Protein AF-A0A2E7AD64-F1 (afdb_monomer)

pLDDT: mean 88.39, std 12.46, range [44.22, 98.06]

Sequence (117 aa):
MSIEVSTALTIASGGMMLSSSFFAIHLAASLNPYHRPAAPMIGCLASFLVGLSIATAFFDGSTISAARGALSDAVVSVFSLLPLAFAFVTYQLARISLRKRPEDPLLALLGPLASDE

Secondary structure (DSSP, 8-state):
-PPPHHHHHHHHHHHHHHHHHHHHHHHHHT--TT--THHHHHHHHHHHHHHHHHHHHT-SS-HHHHHHHHHHHHHHHHHHTHHHHHHHHHHHHHHHHTSPPPP-HHHHTTGGGSS--

Solvent-accessible surface area (backbone atoms only — not comparable to full-atom values): 6547 Å² total; per-residue (Å²): 134,85,79,51,68,67,59,54,49,28,30,49,17,13,42,35,33,51,52,21,50,53,50,39,50,48,53,64,74,62,69,42,97,88,56,78,59,64,66,64,42,52,52,20,52,51,41,27,51,51,14,46,53,53,20,42,74,77,38,98,69,54,65,69,56,20,45,51,50,18,38,50,48,20,54,53,53,57,57,67,45,46,65,58,54,49,52,52,53,50,50,53,51,50,55,58,72,70,48,76,77,73,88,51,76,71,59,63,71,52,60,80,78,71,72,86,120

Nearest PDB structures (foldseek):
  2q13-assembly1_A-2  TM=2.821E-01  e=9.919E+00  Homo sapiens
  2z0o-assembly1_A-2  TM=2.316E-01  e=8.338E+00  Homo sapiens

Mean predicted aligned error: 8.86 Å

Radius of gyration: 25.48 Å; Cα contacts (8 Å, |Δi|>4): 82; chains: 1; bounding box: 53×48×71 Å

Structure (mmCIF, N/CA/C/O backbone):
data_AF-A0A2E7AD64-F1
#
_entry.id   AF-A0A2E7AD64-F1
#
loop_
_atom_site.group_PDB
_atom_site.id
_atom_site.type_symbol
_atom_site.label_atom_id
_atom_site.label_alt_id
_atom_site.label_comp_id
_atom_site.label_asym_id
_atom_site.label_entity_id
_atom_site.label_seq_id
_atom_site.pdbx_PDB_ins_code
_atom_site.Cartn_x
_atom_site.Cartn_y
_atom_site.Cartn_z
_atom_site.occupancy
_atom_site.B_iso_or_equiv
_atom_site.auth_seq_id
_atom_site.auth_comp_id
_atom_site.auth_asym_id
_atom_site.auth_atom_id
_atom_site.pdbx_PDB_model_num
ATOM 1 N N . MET A 1 1 ? 9.486 -21.094 4.297 1.00 44.22 1 MET A N 1
ATOM 2 C CA . MET A 1 1 ? 9.511 -20.387 3.000 1.00 44.22 1 MET A CA 1
ATOM 3 C C . MET A 1 1 ? 10.258 -19.088 3.216 1.00 44.22 1 MET A C 1
ATOM 5 O O . MET A 1 1 ? 9.808 -18.279 4.015 1.00 44.22 1 MET A O 1
ATOM 9 N N . SER A 1 2 ? 11.436 -18.935 2.618 1.00 57.69 2 SER A N 1
ATOM 10 C CA . SER A 1 2 ? 12.129 -17.648 2.583 1.00 57.69 2 SER A CA 1
ATOM 11 C C . SER A 1 2 ? 11.358 -16.721 1.651 1.00 57.69 2 SER A C 1
ATOM 13 O O . SER A 1 2 ? 11.050 -17.117 0.528 1.00 57.69 2 SER A O 1
ATOM 15 N N . ILE A 1 3 ? 11.022 -15.518 2.108 1.00 71.19 3 ILE A N 1
ATOM 16 C CA . ILE A 1 3 ? 10.514 -14.486 1.205 1.00 71.19 3 ILE A CA 1
ATOM 17 C C . ILE A 1 3 ? 11.694 -14.050 0.343 1.00 71.19 3 ILE A C 1
ATOM 19 O O . ILE A 1 3 ? 12.721 -13.620 0.871 1.00 71.19 3 ILE A O 1
ATOM 23 N N . GLU A 1 4 ? 11.562 -14.186 -0.973 1.00 89.62 4 GLU A N 1
ATOM 24 C CA . GLU A 1 4 ? 12.536 -13.597 -1.882 1.00 89.62 4 GLU A CA 1
ATOM 25 C C . GLU A 1 4 ? 12.495 -12.076 -1.744 1.00 89.62 4 GLU A C 1
ATOM 27 O O . GLU A 1 4 ? 11.425 -11.465 -1.685 1.00 89.62 4 GLU A O 1
ATOM 32 N N . VAL A 1 5 ? 13.674 -11.457 -1.695 1.00 88.19 5 VAL A N 1
ATOM 33 C CA . VAL A 1 5 ? 13.815 -10.004 -1.520 1.00 88.19 5 VAL A CA 1
ATOM 34 C C . VAL A 1 5 ? 13.042 -9.243 -2.603 1.00 88.19 5 VAL A C 1
ATOM 36 O O . VAL A 1 5 ? 12.388 -8.252 -2.298 1.00 88.19 5 VAL A O 1
ATOM 39 N N . SER A 1 6 ? 13.035 -9.754 -3.837 1.00 89.12 6 SER A N 1
ATOM 40 C CA . SER A 1 6 ? 12.229 -9.243 -4.955 1.00 89.12 6 SER A CA 1
ATOM 41 C C . SER A 1 6 ? 10.736 -9.193 -4.620 1.00 89.12 6 SER A C 1
ATOM 43 O O . SER A 1 6 ? 10.102 -8.156 -4.781 1.00 89.12 6 SER A O 1
ATOM 45 N N . THR A 1 7 ? 10.187 -10.280 -4.076 1.00 90.81 7 THR A N 1
ATOM 46 C CA . THR A 1 7 ? 8.772 -10.375 -3.693 1.00 90.81 7 THR A CA 1
ATOM 47 C C . THR A 1 7 ? 8.439 -9.388 -2.575 1.00 90.81 7 THR A C 1
ATOM 49 O O . THR A 1 7 ? 7.440 -8.674 -2.654 1.00 90.81 7 THR A O 1
ATOM 52 N N . ALA A 1 8 ? 9.299 -9.291 -1.554 1.00 92.62 8 ALA A N 1
ATOM 53 C CA . ALA A 1 8 ? 9.126 -8.316 -0.478 1.00 92.62 8 ALA A CA 1
ATOM 54 C C . ALA A 1 8 ? 9.126 -6.874 -1.006 1.00 92.62 8 ALA A C 1
ATOM 56 O O . ALA A 1 8 ? 8.281 -6.076 -0.602 1.00 92.62 8 ALA A O 1
ATOM 57 N N . LEU A 1 9 ? 10.046 -6.541 -1.918 1.00 94.00 9 LEU A N 1
ATOM 58 C CA . LEU A 1 9 ? 10.133 -5.208 -2.515 1.00 94.00 9 LEU A CA 1
ATOM 59 C C . LEU A 1 9 ? 8.928 -4.894 -3.403 1.00 94.00 9 LEU A C 1
ATOM 61 O O . LEU A 1 9 ? 8.418 -3.777 -3.335 1.00 94.00 9 LEU A O 1
ATOM 65 N N . THR A 1 10 ? 8.431 -5.858 -4.180 1.00 93.94 10 THR A N 1
ATOM 66 C CA . THR A 1 10 ? 7.218 -5.680 -4.988 1.00 93.94 10 THR A CA 1
ATOM 67 C C . THR A 1 10 ? 6.013 -5.386 -4.095 1.00 93.94 10 THR A C 1
ATOM 69 O O . THR A 1 10 ? 5.335 -4.379 -4.298 1.00 93.94 10 THR A O 1
ATOM 72 N N . ILE A 1 11 ? 5.798 -6.169 -3.034 1.00 95.31 11 ILE A N 1
ATOM 73 C CA . ILE A 1 11 ? 4.709 -5.922 -2.074 1.00 95.31 11 ILE A CA 1
ATOM 74 C C . ILE A 1 11 ? 4.879 -4.557 -1.390 1.00 95.31 11 ILE A C 1
ATOM 76 O O . ILE A 1 11 ? 3.925 -3.780 -1.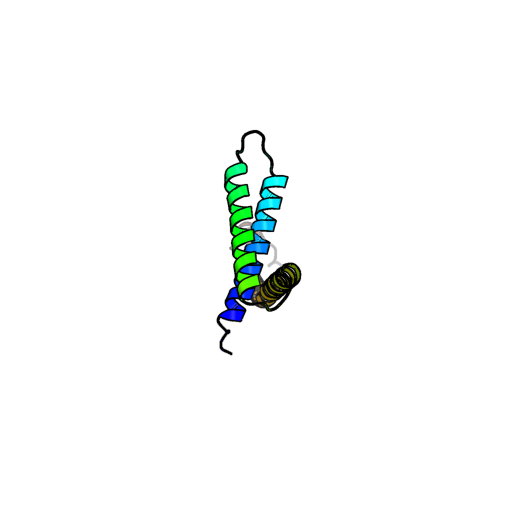308 1.00 95.31 11 ILE A O 1
ATOM 80 N N . ALA A 1 12 ? 6.092 -4.229 -0.932 1.00 95.75 12 ALA A N 1
ATOM 81 C CA . ALA A 1 12 ? 6.383 -2.949 -0.290 1.00 95.75 12 ALA A CA 1
ATOM 82 C C . ALA A 1 12 ? 6.117 -1.764 -1.232 1.00 95.75 12 ALA A C 1
ATOM 84 O O . ALA A 1 12 ? 5.491 -0.785 -0.827 1.00 95.75 12 ALA A O 1
ATOM 85 N N . SER A 1 13 ? 6.521 -1.870 -2.500 1.00 97.19 13 SER A N 1
ATOM 86 C CA . SER A 1 13 ? 6.284 -0.841 -3.514 1.00 97.19 13 SER A CA 1
ATOM 87 C C . SER A 1 13 ? 4.794 -0.614 -3.785 1.00 97.19 13 SER A C 1
ATOM 89 O O . SER A 1 13 ? 4.341 0.533 -3.811 1.00 97.19 13 SER A O 1
ATOM 91 N N . GLY A 1 14 ? 4.004 -1.689 -3.875 1.00 97.25 14 GLY A N 1
ATOM 92 C CA . GLY A 1 14 ? 2.552 -1.601 -3.998 1.00 97.25 14 GLY A CA 1
ATOM 93 C C . GLY A 1 14 ? 1.914 -0.967 -2.763 1.00 97.25 14 GLY A C 1
ATOM 94 O O . GLY A 1 14 ? 1.045 -0.105 -2.886 1.00 97.25 14 GLY A O 1
ATOM 95 N N . GLY A 1 15 ? 2.403 -1.309 -1.568 1.00 96.88 15 GLY A N 1
ATOM 96 C CA . GLY A 1 15 ? 1.988 -0.693 -0.308 1.00 96.88 15 GLY A CA 1
ATOM 97 C C . GLY A 1 15 ? 2.283 0.809 -0.248 1.00 96.88 15 GLY A C 1
ATOM 98 O O . GLY A 1 15 ? 1.429 1.584 0.193 1.00 96.88 15 GLY A O 1
ATOM 99 N N . MET A 1 16 ? 3.445 1.248 -0.746 1.00 97.50 16 MET A N 1
ATOM 100 C CA . MET A 1 16 ? 3.788 2.671 -0.875 1.00 97.50 16 MET A CA 1
ATOM 101 C C . MET A 1 16 ? 2.820 3.395 -1.814 1.00 97.50 16 MET A C 1
ATOM 103 O O . MET A 1 16 ? 2.327 4.473 -1.473 1.00 97.50 16 MET A O 1
ATOM 107 N N . MET A 1 17 ? 2.501 2.800 -2.967 1.00 98.06 17 MET A N 1
ATOM 108 C CA . MET A 1 17 ? 1.557 3.366 -3.937 1.00 98.06 17 MET A CA 1
ATOM 109 C C . MET A 1 17 ? 0.127 3.444 -3.379 1.00 98.06 17 MET A C 1
ATOM 111 O O . MET A 1 17 ? -0.532 4.473 -3.533 1.00 98.06 17 MET A O 1
ATOM 115 N N . LEU A 1 18 ? -0.348 2.405 -2.682 1.00 97.19 18 LEU A N 1
ATOM 116 C CA . LEU A 1 18 ? -1.667 2.400 -2.034 1.00 97.19 18 LEU A CA 1
ATOM 117 C C . LEU A 1 18 ? -1.762 3.463 -0.938 1.00 97.19 18 LEU A C 1
ATOM 119 O O . LEU A 1 18 ? -2.695 4.265 -0.931 1.00 97.19 18 LEU A O 1
ATOM 123 N N . SER A 1 19 ? -0.783 3.492 -0.033 1.00 96.94 19 SER A N 1
ATOM 124 C CA . SER A 1 19 ? -0.789 4.395 1.124 1.00 96.94 19 SER A CA 1
ATOM 125 C C . SER A 1 19 ? -0.698 5.858 0.696 1.00 96.94 19 SER A C 1
ATOM 127 O O . SER A 1 19 ? -1.442 6.698 1.198 1.00 96.94 19 SER A O 1
ATOM 129 N N . SER A 1 20 ? 0.172 6.163 -0.271 1.00 97.50 20 SER A N 1
ATOM 130 C CA . SER A 1 20 ? 0.298 7.514 -0.829 1.00 97.50 20 SER A CA 1
ATOM 131 C C . SER A 1 20 ? -0.962 7.957 -1.568 1.00 97.50 20 SER A C 1
ATOM 133 O O . SER A 1 20 ? -1.383 9.099 -1.400 1.00 97.50 20 SER A O 1
ATOM 135 N N . SER A 1 21 ? -1.611 7.062 -2.319 1.00 96.12 21 SER A N 1
ATOM 136 C CA . SER A 1 21 ? -2.885 7.358 -2.985 1.00 96.12 21 SER A CA 1
ATOM 137 C C . SER A 1 21 ? -3.994 7.630 -1.972 1.00 96.12 21 SER A C 1
ATOM 139 O O . SER A 1 21 ? -4.713 8.619 -2.093 1.00 96.12 21 SER A O 1
ATOM 141 N N . PHE A 1 22 ? -4.106 6.796 -0.934 1.00 95.88 22 PHE A N 1
ATOM 142 C CA . PHE A 1 22 ? -5.094 6.979 0.126 1.00 95.88 22 PHE A CA 1
ATOM 143 C C . PHE A 1 22 ? -4.888 8.304 0.868 1.00 95.88 22 PHE A C 1
ATOM 145 O O . PHE A 1 22 ? -5.841 9.056 1.069 1.00 95.88 22 PHE A O 1
ATOM 152 N N . PHE A 1 23 ? -3.643 8.629 1.226 1.00 95.06 23 PHE A N 1
ATOM 153 C CA . PHE A 1 23 ? -3.337 9.874 1.924 1.00 95.06 23 PHE A CA 1
ATOM 154 C C . PHE A 1 23 ? -3.526 11.106 1.027 1.00 95.06 23 PHE A C 1
ATOM 156 O O . PHE A 1 23 ? -4.056 12.114 1.489 1.00 95.06 23 PHE A O 1
ATOM 163 N N . ALA A 1 24 ? -3.203 11.017 -0.267 1.00 94.44 24 ALA A N 1
ATOM 164 C CA . ALA A 1 24 ? -3.490 12.079 -1.230 1.00 94.44 24 ALA A CA 1
ATOM 165 C C . ALA A 1 24 ? -4.999 12.343 -1.361 1.00 94.44 24 ALA A C 1
ATOM 167 O O . ALA A 1 24 ? -5.428 13.495 -1.320 1.00 94.44 24 ALA A O 1
ATOM 168 N N . ILE A 1 25 ? -5.812 11.284 -1.465 1.00 94.19 25 ILE A N 1
ATOM 169 C CA . ILE A 1 25 ? -7.278 11.397 -1.496 1.00 94.19 25 ILE A CA 1
ATOM 170 C C . ILE A 1 25 ?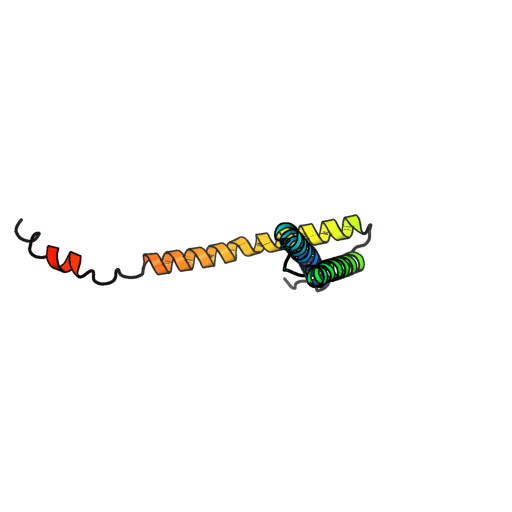 -7.790 12.008 -0.191 1.00 94.19 25 ILE A C 1
ATOM 172 O O . ILE A 1 25 ? -8.633 12.899 -0.230 1.00 94.19 25 ILE A O 1
ATOM 176 N N . HIS A 1 26 ? -7.262 11.578 0.957 1.00 92.44 26 HIS A N 1
ATOM 177 C CA . HIS A 1 26 ? -7.632 12.136 2.255 1.00 92.44 26 HIS A CA 1
ATOM 178 C C . HIS A 1 26 ? -7.343 13.640 2.332 1.00 92.44 26 HIS A C 1
ATOM 180 O O . HIS A 1 26 ? -8.245 14.407 2.653 1.00 92.44 26 HIS A O 1
ATOM 186 N N . LEU A 1 27 ? -6.131 14.072 1.967 1.00 90.62 27 LEU A N 1
ATOM 187 C CA . LEU A 1 27 ? -5.740 15.486 1.945 1.00 90.62 27 LEU A CA 1
ATOM 188 C C . LEU A 1 27 ? -6.603 16.321 0.991 1.00 90.62 27 LEU A C 1
ATOM 190 O O . LEU A 1 27 ? -6.923 17.468 1.303 1.00 90.62 27 LEU A O 1
ATOM 194 N N . ALA A 1 28 ? -6.975 15.751 -0.159 1.00 89.00 28 ALA A N 1
ATOM 195 C CA . ALA A 1 28 ? -7.861 16.389 -1.128 1.00 89.00 28 ALA A CA 1
ATOM 196 C C . ALA A 1 28 ? -9.315 16.474 -0.627 1.00 89.00 28 ALA A C 1
ATOM 198 O O . ALA A 1 28 ? -9.999 17.464 -0.871 1.00 89.00 28 ALA A O 1
ATOM 199 N N . ALA A 1 29 ? -9.797 15.464 0.099 1.00 88.56 29 ALA A N 1
ATOM 200 C CA . ALA A 1 29 ? -11.139 15.460 0.678 1.00 88.56 29 ALA A CA 1
ATOM 201 C C . ALA A 1 29 ? -11.245 16.372 1.912 1.00 88.56 29 ALA A C 1
ATOM 203 O O . ALA A 1 29 ? -12.294 16.957 2.164 1.00 88.56 29 ALA A O 1
ATOM 204 N N . SER A 1 30 ? -10.156 16.528 2.668 1.00 86.69 30 SER A N 1
ATOM 205 C CA . SER A 1 30 ? -10.081 17.368 3.864 1.00 86.69 30 SER A CA 1
ATOM 206 C C . SER A 1 30 ? -9.555 18.780 3.572 1.00 86.69 30 SER A C 1
ATOM 208 O O . SER A 1 30 ? -8.920 19.384 4.442 1.00 86.69 30 SER A O 1
ATOM 210 N N . LEU A 1 31 ? -9.743 19.294 2.348 1.00 76.31 31 LEU A N 1
ATOM 211 C CA . LEU A 1 31 ? -9.263 20.620 1.949 1.00 76.31 31 LEU A CA 1
ATOM 212 C C . LEU A 1 31 ? -9.855 21.702 2.861 1.00 76.31 31 LEU A C 1
ATOM 214 O O . LEU A 1 31 ? -11.010 22.099 2.738 1.00 76.31 31 LEU A O 1
ATOM 218 N N . ASN A 1 32 ? -9.028 22.183 3.785 1.00 76.94 32 ASN A N 1
ATOM 219 C CA . ASN A 1 32 ? -9.351 23.256 4.713 1.00 76.94 32 ASN A CA 1
ATOM 220 C C . ASN A 1 32 ? -8.666 24.549 4.231 1.00 76.94 32 ASN A C 1
ATOM 222 O O . ASN A 1 32 ? -7.450 24.517 4.026 1.00 76.94 32 ASN A O 1
ATOM 226 N N . PRO A 1 33 ? -9.387 25.684 4.109 1.00 75.38 33 PRO A N 1
ATOM 227 C CA . PRO A 1 33 ? -8.820 26.980 3.718 1.00 75.38 33 PRO A CA 1
ATOM 228 C C . PRO A 1 33 ? -7.596 27.428 4.531 1.00 75.38 33 PRO A C 1
ATOM 230 O 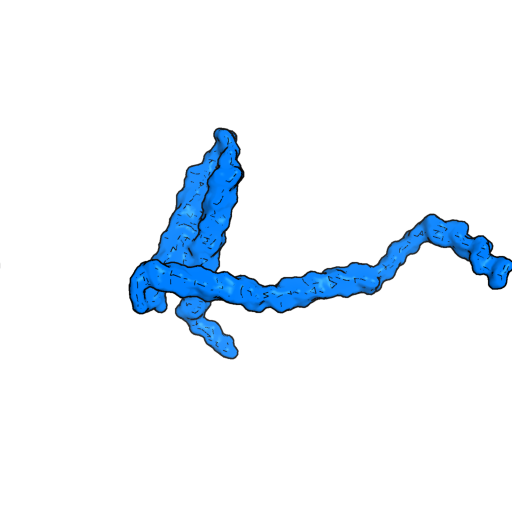O . PRO A 1 33 ? -6.757 28.169 4.026 1.00 75.38 33 PRO A O 1
ATOM 233 N N . TYR A 1 34 ? -7.482 26.979 5.785 1.00 77.69 34 TYR A N 1
ATOM 234 C CA . TYR A 1 34 ? -6.374 27.331 6.680 1.00 77.69 34 TYR A CA 1
ATOM 235 C C . TYR A 1 34 ? -5.237 26.303 6.701 1.00 77.69 34 TYR A C 1
ATOM 237 O O . TYR A 1 34 ? -4.176 26.564 7.268 1.00 77.69 34 TYR A O 1
ATOM 245 N N . HIS A 1 35 ? -5.431 25.135 6.090 1.00 78.88 35 HIS A N 1
ATOM 246 C CA 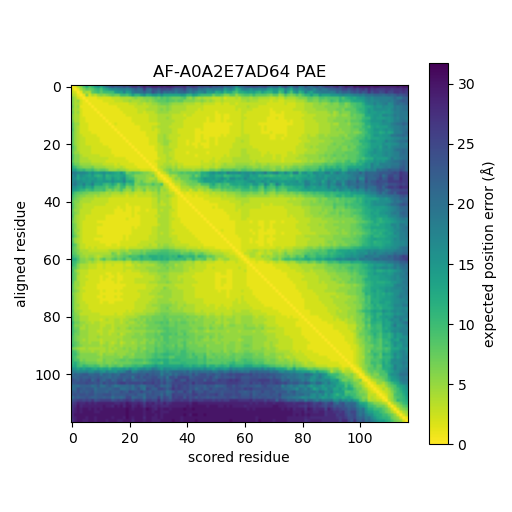. HIS A 1 35 ? -4.403 24.110 5.997 1.00 78.88 35 HIS A CA 1
ATOM 247 C C . HIS A 1 35 ? -3.620 24.297 4.693 1.00 78.88 35 HIS A C 1
ATOM 249 O O . HIS A 1 35 ? -4.195 24.618 3.657 1.00 78.88 35 HIS A O 1
ATOM 255 N N . ARG A 1 36 ? -2.297 24.101 4.718 1.00 82.06 36 ARG A N 1
ATOM 256 C CA . ARG A 1 36 ? -1.444 24.145 3.517 1.00 82.06 36 ARG A CA 1
ATOM 257 C C . ARG A 1 36 ? -1.135 22.713 3.058 1.00 82.06 36 ARG A C 1
ATOM 259 O O . ARG A 1 36 ? -0.047 22.215 3.346 1.00 82.06 36 ARG A O 1
ATOM 266 N N . PRO A 1 37 ? -2.048 22.031 2.338 1.00 85.88 37 PRO A N 1
ATOM 267 C CA . PRO A 1 37 ? -1.879 20.628 1.957 1.00 85.88 37 PRO A CA 1
ATOM 268 C C . PRO A 1 37 ? -0.809 20.422 0.876 1.00 85.88 37 PRO A C 1
ATOM 270 O O . PRO A 1 37 ? -0.471 19.285 0.575 1.00 85.88 37 PRO A O 1
ATOM 273 N N . ALA A 1 38 ? -0.259 21.489 0.285 1.00 87.25 38 ALA A N 1
ATOM 274 C CA . ALA A 1 38 ? 0.693 21.385 -0.819 1.00 87.25 38 ALA A CA 1
ATOM 275 C C . ALA A 1 38 ? 1.936 20.551 -0.460 1.00 87.25 38 ALA A C 1
ATOM 277 O O . ALA A 1 38 ? 2.300 19.645 -1.202 1.00 87.25 38 ALA A O 1
ATOM 278 N N . ALA A 1 39 ? 2.554 20.806 0.699 1.00 89.31 39 ALA A N 1
ATOM 279 C CA . ALA A 1 39 ? 3.732 20.058 1.141 1.00 89.31 39 ALA A CA 1
ATOM 280 C C . ALA A 1 39 ? 3.451 18.550 1.333 1.00 89.31 39 ALA A C 1
ATOM 282 O O . ALA A 1 39 ? 4.161 17.741 0.730 1.00 89.31 39 ALA A O 1
ATOM 283 N N . PRO A 1 40 ? 2.415 18.127 2.088 1.00 91.50 40 PRO A N 1
ATOM 284 C CA . PRO A 1 40 ? 2.116 16.702 2.221 1.00 91.50 40 PRO A CA 1
ATOM 285 C C . PRO A 1 40 ? 1.619 16.062 0.912 1.00 91.50 40 PRO A C 1
ATOM 287 O O . PRO A 1 40 ? 1.913 14.892 0.673 1.00 91.50 40 PRO A O 1
ATOM 290 N N . MET A 1 41 ? 0.965 16.810 0.015 1.00 93.44 41 MET A N 1
ATOM 291 C CA . MET A 1 41 ? 0.596 16.315 -1.320 1.00 93.44 41 MET A CA 1
ATOM 292 C C . MET A 1 41 ? 1.820 15.989 -2.185 1.00 93.44 41 MET A C 1
ATOM 294 O O . MET A 1 41 ? 1.847 14.944 -2.834 1.00 93.44 41 MET A O 1
ATOM 298 N N . ILE A 1 42 ? 2.857 16.834 -2.159 1.00 94.81 42 ILE A N 1
ATOM 299 C CA . ILE A 1 42 ? 4.130 16.552 -2.845 1.00 94.81 42 ILE A CA 1
ATOM 300 C C . ILE A 1 42 ? 4.770 15.284 -2.270 1.00 94.81 42 ILE A C 1
ATOM 302 O O . ILE A 1 42 ? 5.249 14.445 -3.029 1.00 94.81 42 ILE A O 1
ATOM 306 N N . GLY A 1 43 ? 4.722 15.102 -0.946 1.00 95.50 43 GLY A N 1
ATOM 307 C CA . GLY A 1 43 ? 5.196 13.881 -0.290 1.00 95.50 43 GLY A CA 1
ATOM 308 C C . GLY A 1 43 ? 4.455 12.622 -0.755 1.00 95.50 43 GLY A C 1
ATOM 309 O O . GLY A 1 43 ? 5.09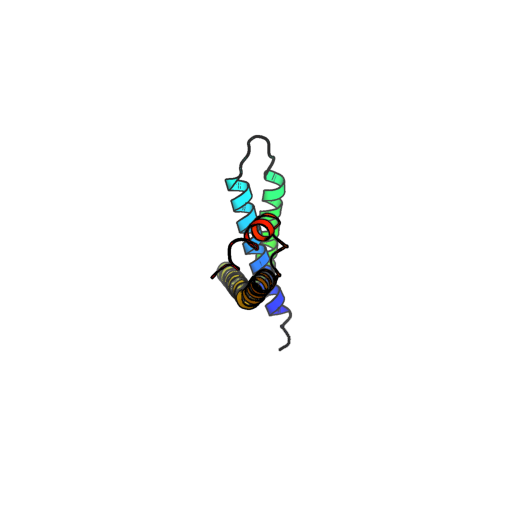2 11.600 -1.017 1.00 95.50 43 GLY A O 1
ATOM 310 N N . CYS A 1 44 ? 3.131 12.701 -0.927 1.00 96.75 44 CYS A N 1
ATOM 311 C CA . CYS A 1 44 ? 2.338 11.604 -1.487 1.00 96.75 44 CYS A CA 1
ATOM 312 C C . CYS A 1 44 ? 2.777 11.279 -2.914 1.00 96.75 44 CYS A C 1
ATOM 314 O O . CYS A 1 44 ? 3.054 10.123 -3.221 1.00 96.75 44 CYS A O 1
ATOM 316 N N . LEU A 1 45 ? 2.890 12.298 -3.771 1.00 97.06 45 LEU A N 1
ATOM 317 C CA . LEU A 1 45 ? 3.285 12.113 -5.165 1.00 97.06 45 LEU A CA 1
ATOM 318 C C . LEU A 1 45 ? 4.693 11.514 -5.279 1.00 97.06 45 LEU A C 1
ATOM 320 O O . LEU A 1 45 ? 4.893 10.554 -6.016 1.00 97.06 45 LEU A O 1
ATOM 324 N N . ALA A 1 46 ? 5.654 12.031 -4.512 1.00 97.81 46 ALA A N 1
ATOM 325 C CA . ALA A 1 46 ? 7.012 11.500 -4.477 1.00 97.81 46 ALA A CA 1
ATOM 326 C C . ALA A 1 46 ? 7.029 10.034 -4.018 1.00 97.81 46 ALA A C 1
ATOM 328 O O . ALA A 1 46 ? 7.647 9.193 -4.665 1.00 97.81 46 ALA A O 1
ATOM 329 N N . SER A 1 47 ? 6.295 9.706 -2.951 1.00 97.56 47 SER A N 1
ATOM 330 C CA . SER A 1 47 ? 6.204 8.333 -2.436 1.00 97.56 47 SER A CA 1
ATOM 331 C C . SER A 1 47 ? 5.569 7.377 -3.448 1.00 97.56 47 SER A C 1
ATOM 333 O O . SER A 1 47 ? 6.039 6.250 -3.605 1.00 97.56 47 SER A O 1
ATOM 335 N N . PHE A 1 48 ? 4.542 7.832 -4.172 1.00 98.00 48 PHE A N 1
ATOM 336 C CA . PHE A 1 48 ? 3.916 7.062 -5.244 1.00 98.00 48 PHE A CA 1
ATOM 337 C C . PHE A 1 48 ? 4.908 6.773 -6.374 1.00 98.00 48 PHE A C 1
ATOM 339 O O . PHE A 1 48 ? 5.019 5.633 -6.818 1.00 98.00 48 PHE A O 1
ATOM 346 N N . LEU A 1 49 ? 5.662 7.785 -6.814 1.00 97.88 49 LEU A N 1
ATOM 347 C CA . LEU A 1 49 ? 6.654 7.640 -7.881 1.00 97.88 49 LEU A CA 1
ATOM 348 C C . LEU A 1 49 ? 7.822 6.738 -7.474 1.00 97.88 49 LEU A C 1
ATOM 350 O O . LEU A 1 49 ? 8.287 5.949 -8.295 1.00 97.88 49 LEU A O 1
ATOM 354 N N . VAL A 1 50 ? 8.274 6.804 -6.218 1.00 98.00 50 VAL A N 1
ATOM 355 C CA . VAL A 1 50 ? 9.292 5.882 -5.692 1.00 98.00 50 VAL A CA 1
ATOM 356 C C . VAL A 1 50 ? 8.768 4.447 -5.708 1.00 98.00 50 VAL A C 1
ATOM 358 O O . VAL A 1 50 ? 9.450 3.566 -6.225 1.00 98.00 50 VAL A O 1
ATOM 361 N N . GLY A 1 51 ? 7.543 4.216 -5.222 1.00 97.25 51 GLY A N 1
ATOM 362 C CA . GLY A 1 51 ? 6.902 2.902 -5.299 1.00 97.25 51 GLY A CA 1
ATOM 363 C C . GLY A 1 51 ? 6.803 2.399 -6.742 1.00 97.25 51 GLY A C 1
ATOM 364 O O . GLY A 1 51 ? 7.243 1.295 -7.043 1.00 97.25 51 GLY A O 1
ATOM 365 N N . LEU A 1 52 ? 6.339 3.243 -7.665 1.00 97.31 52 LEU A N 1
ATOM 366 C CA . LEU A 1 52 ? 6.247 2.889 -9.081 1.00 97.31 52 LEU A CA 1
ATOM 367 C C . LEU A 1 52 ? 7.615 2.537 -9.683 1.00 97.31 52 LEU A C 1
ATOM 369 O O . LEU A 1 52 ? 7.723 1.554 -10.410 1.00 97.31 52 LEU A O 1
ATOM 373 N N . SER A 1 53 ? 8.654 3.305 -9.349 1.00 96.38 53 SER A N 1
ATOM 374 C CA . SER A 1 53 ? 10.019 3.083 -9.840 1.00 96.38 53 SER A CA 1
ATOM 375 C C . SER A 1 53 ? 10.573 1.739 -9.367 1.00 96.38 53 SER A C 1
ATOM 377 O O . SER A 1 53 ? 11.143 0.994 -10.164 1.00 96.38 53 SER A O 1
ATOM 379 N N . ILE A 1 54 ? 10.356 1.399 -8.090 1.00 96.25 54 ILE A 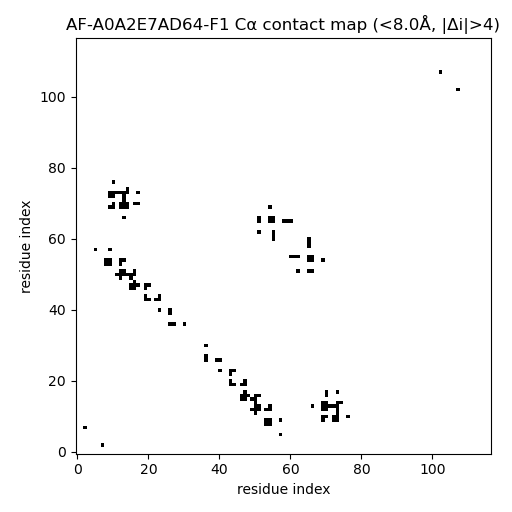N 1
ATOM 380 C CA . ILE A 1 54 ? 10.729 0.095 -7.530 1.00 96.25 54 ILE A CA 1
ATOM 381 C C . ILE A 1 54 ? 9.958 -1.017 -8.248 1.00 96.25 54 ILE A C 1
ATOM 383 O O . ILE A 1 54 ? 10.579 -1.959 -8.726 1.00 96.25 54 ILE A O 1
ATOM 387 N N . ALA A 1 55 ? 8.636 -0.891 -8.402 1.00 95.56 55 ALA A N 1
ATOM 388 C CA . ALA A 1 55 ? 7.819 -1.898 -9.081 1.00 95.56 55 ALA A CA 1
ATOM 389 C C . ALA A 1 55 ? 8.292 -2.157 -10.522 1.00 95.56 55 ALA A C 1
ATOM 391 O O . ALA A 1 55 ? 8.382 -3.305 -10.951 1.00 95.56 55 ALA A O 1
ATOM 392 N N . THR A 1 56 ? 8.649 -1.105 -11.263 1.00 95.94 56 THR A N 1
ATOM 393 C CA . THR A 1 56 ? 9.182 -1.243 -12.627 1.00 95.94 56 THR A CA 1
ATOM 394 C C . THR A 1 56 ? 10.590 -1.820 -12.689 1.00 95.94 56 THR A C 1
ATOM 396 O O . THR A 1 56 ? 10.945 -2.405 -13.703 1.00 95.94 56 THR A O 1
ATOM 399 N N . ALA A 1 57 ? 11.395 -1.681 -11.633 1.00 93.81 57 ALA A N 1
ATOM 400 C CA . ALA A 1 57 ? 12.761 -2.202 -11.614 1.00 93.81 57 ALA A CA 1
ATOM 401 C C . ALA A 1 57 ? 12.819 -3.739 -11.534 1.00 93.81 57 ALA A C 1
ATOM 403 O O . ALA A 1 57 ? 13.834 -4.326 -11.897 1.00 93.81 57 ALA A O 1
ATOM 404 N N . PHE A 1 58 ? 11.743 -4.381 -11.066 1.00 86.94 58 PHE A N 1
ATOM 405 C CA . PHE A 1 58 ? 11.657 -5.834 -10.873 1.00 86.94 58 PHE A CA 1
ATOM 406 C C . PHE A 1 58 ? 10.622 -6.515 -11.779 1.00 86.94 58 PHE A C 1
ATOM 408 O O . PHE A 1 58 ? 10.343 -7.699 -11.595 1.00 86.94 58 PHE A O 1
ATOM 415 N N . PHE A 1 59 ? 10.028 -5.790 -12.731 1.00 89.75 59 PHE A N 1
ATOM 416 C CA . PHE A 1 59 ? 8.975 -6.314 -13.597 1.00 89.75 59 PHE A CA 1
ATOM 417 C C . PHE A 1 59 ? 9.314 -6.113 -15.074 1.00 89.75 59 PHE A C 1
ATOM 419 O O . PHE A 1 59 ? 9.384 -4.984 -15.559 1.00 89.75 59 PHE A O 1
ATOM 426 N N . ASP A 1 60 ? 9.432 -7.219 -15.806 1.00 84.31 60 ASP A N 1
ATOM 427 C CA . ASP A 1 60 ? 9.642 -7.200 -17.251 1.00 84.31 60 ASP A CA 1
ATOM 428 C C . ASP A 1 60 ? 8.312 -6.942 -17.973 1.00 84.31 60 ASP A C 1
ATOM 430 O O . ASP A 1 60 ? 7.519 -7.846 -18.245 1.00 84.31 60 ASP A O 1
ATOM 434 N N . GLY A 1 61 ? 8.027 -5.673 -18.269 1.00 87.94 61 GLY A N 1
ATOM 435 C CA . GLY A 1 61 ? 6.844 -5.292 -19.033 1.00 87.94 61 GLY A CA 1
ATOM 436 C C . GLY A 1 61 ? 6.526 -3.803 -18.979 1.00 87.94 61 GLY A C 1
ATOM 437 O O . GLY A 1 61 ? 7.368 -2.965 -18.672 1.00 87.94 61 GLY A O 1
ATOM 438 N N . SER A 1 62 ? 5.279 -3.458 -19.306 1.00 95.69 62 SER A N 1
ATOM 439 C CA . SER A 1 62 ? 4.842 -2.060 -19.264 1.00 95.69 62 SER A CA 1
ATOM 440 C C . SER A 1 62 ? 4.767 -1.536 -17.826 1.00 95.69 62 SER A C 1
ATOM 442 O O . SER A 1 62 ? 4.381 -2.265 -16.910 1.00 95.69 62 SER A O 1
ATOM 444 N N . THR A 1 63 ? 5.026 -0.240 -17.640 1.00 95.19 63 THR A N 1
ATOM 445 C CA . THR A 1 63 ? 4.876 0.452 -16.347 1.00 95.19 63 THR A CA 1
ATOM 446 C C . THR A 1 63 ? 3.491 0.251 -15.730 1.00 95.19 63 THR A C 1
ATOM 448 O O . THR A 1 63 ? 3.363 0.080 -14.521 1.00 95.19 63 THR A O 1
ATOM 451 N N . ILE A 1 64 ? 2.445 0.219 -16.560 1.00 96.06 64 ILE A N 1
ATOM 452 C CA . ILE A 1 64 ? 1.063 -0.005 -16.116 1.00 96.06 64 ILE A CA 1
ATOM 453 C C . ILE A 1 64 ? 0.887 -1.433 -15.584 1.00 96.06 64 ILE A C 1
ATOM 455 O O . ILE A 1 64 ? 0.215 -1.635 -14.574 1.00 96.06 64 ILE A O 1
ATOM 459 N N . SER A 1 65 ? 1.488 -2.422 -16.247 1.00 96.31 65 SER A N 1
ATOM 460 C CA . SER A 1 65 ? 1.457 -3.817 -15.799 1.00 96.31 65 SER A CA 1
ATOM 461 C C . SER A 1 65 ? 2.203 -3.994 -14.476 1.00 96.31 65 SER A C 1
ATOM 463 O O . SER A 1 65 ? 1.664 -4.625 -13.571 1.00 96.31 65 SER A O 1
ATOM 465 N N . ALA A 1 66 ? 3.381 -3.375 -14.340 1.00 95.56 66 ALA A N 1
ATOM 466 C CA . ALA A 1 66 ? 4.170 -3.392 -13.109 1.00 95.56 66 ALA A CA 1
ATOM 467 C C . ALA A 1 66 ? 3.396 -2.774 -11.933 1.00 95.56 66 ALA A C 1
ATOM 469 O O . ALA A 1 66 ? 3.254 -3.393 -10.879 1.00 95.56 66 ALA A O 1
ATOM 470 N N . ALA A 1 67 ? 2.811 -1.590 -12.149 1.00 96.62 67 ALA A N 1
ATOM 471 C CA . ALA A 1 67 ? 1.956 -0.918 -11.176 1.00 96.62 67 ALA A CA 1
ATOM 472 C C . ALA A 1 67 ? 0.783 -1.803 -10.739 1.00 96.62 67 ALA A C 1
ATOM 474 O O . ALA A 1 67 ? 0.521 -1.952 -9.548 1.00 96.62 67 ALA A O 1
ATOM 475 N N . ARG A 1 68 ? 0.079 -2.406 -11.704 1.00 96.06 68 ARG A N 1
ATOM 476 C CA . ARG A 1 68 ? -1.068 -3.280 -11.437 1.00 96.06 68 ARG A CA 1
ATOM 477 C C . ARG A 1 68 ? -0.667 -4.503 -10.616 1.00 96.06 68 ARG A C 1
ATOM 479 O O . ARG A 1 68 ? -1.375 -4.824 -9.667 1.00 96.06 68 ARG A O 1
ATOM 486 N N . GLY A 1 69 ? 0.434 -5.161 -10.980 1.00 95.44 69 GLY A N 1
ATOM 487 C CA . GLY A 1 69 ? 0.955 -6.325 -10.263 1.00 95.44 69 GLY A CA 1
ATOM 488 C C . GLY A 1 69 ? 1.295 -5.980 -8.817 1.00 95.44 69 GLY A C 1
ATOM 489 O O . GLY A 1 69 ? 0.703 -6.541 -7.902 1.00 95.44 69 GLY A O 1
ATOM 490 N N . ALA A 1 70 ? 2.136 -4.963 -8.611 1.00 96.31 70 ALA A N 1
ATOM 491 C CA . ALA A 1 70 ? 2.539 -4.527 -7.276 1.00 96.31 70 ALA A CA 1
ATOM 492 C C . ALA A 1 70 ? 1.343 -4.107 -6.401 1.00 96.31 70 ALA A C 1
ATOM 494 O O . ALA A 1 70 ? 1.251 -4.505 -5.241 1.00 96.31 70 ALA A O 1
ATOM 495 N N . LEU A 1 71 ? 0.394 -3.339 -6.951 1.00 97.00 71 LEU A N 1
ATOM 496 C CA . LEU A 1 71 ? -0.829 -2.946 -6.241 1.00 97.00 71 LEU A CA 1
ATOM 497 C C . LEU A 1 71 ? -1.690 -4.161 -5.868 1.00 97.00 71 LEU A C 1
ATOM 499 O O . LEU A 1 71 ? -2.173 -4.236 -4.740 1.00 97.00 71 LEU A O 1
ATOM 503 N N . SER A 1 72 ? -1.875 -5.106 -6.794 1.00 96.69 72 SER A N 1
ATOM 504 C CA . SER A 1 72 ? -2.628 -6.340 -6.549 1.00 96.69 72 SER A CA 1
ATOM 505 C C . SER A 1 72 ? -1.988 -7.159 -5.430 1.00 96.69 72 SER A C 1
ATOM 507 O O . SER A 1 72 ? -2.666 -7.525 -4.470 1.00 96.69 72 SER A O 1
ATOM 509 N N . ASP A 1 73 ? -0.677 -7.382 -5.509 1.00 95.19 73 ASP A N 1
ATOM 510 C CA . ASP A 1 73 ? 0.070 -8.155 -4.517 1.00 95.19 73 ASP A CA 1
ATOM 511 C C . ASP A 1 73 ? 0.027 -7.491 -3.141 1.00 95.19 73 ASP A C 1
ATOM 513 O O . ASP A 1 73 ? -0.142 -8.171 -2.128 1.00 95.19 73 ASP A O 1
ATOM 517 N N . ALA A 1 74 ? 0.103 -6.160 -3.085 1.00 96.19 74 ALA A N 1
ATOM 518 C CA . ALA A 1 74 ? -0.043 -5.417 -1.842 1.00 96.19 74 ALA A CA 1
ATOM 519 C C . ALA A 1 74 ? -1.447 -5.568 -1.234 1.00 96.19 74 ALA A C 1
ATOM 521 O O . ALA A 1 74 ? -1.560 -5.842 -0.040 1.00 96.19 74 ALA A O 1
ATOM 522 N N . VAL A 1 75 ? -2.518 -5.454 -2.031 1.00 96.31 75 VAL A N 1
ATOM 523 C CA . VAL A 1 75 ? -3.898 -5.654 -1.549 1.00 96.31 75 VAL A CA 1
ATOM 524 C C . VAL A 1 75 ? -4.099 -7.078 -1.029 1.00 96.31 75 VAL A C 1
ATOM 526 O O . VAL A 1 75 ? -4.613 -7.266 0.075 1.00 96.31 75 VAL A O 1
ATOM 529 N N . VAL A 1 76 ? -3.660 -8.086 -1.787 1.00 96.25 76 VAL A N 1
ATOM 530 C CA . VAL A 1 76 ? -3.734 -9.494 -1.366 1.00 96.25 76 VAL A CA 1
ATOM 531 C C . VAL A 1 76 ? -2.937 -9.713 -0.078 1.00 96.25 76 VAL A C 1
ATOM 533 O O . VAL A 1 76 ? -3.425 -10.363 0.847 1.00 96.25 76 VAL A O 1
ATOM 536 N N . SER A 1 77 ? -1.751 -9.111 0.033 1.00 94.00 77 SER A N 1
ATOM 537 C CA . SER A 1 77 ? -0.915 -9.195 1.235 1.00 94.00 77 SER A CA 1
ATOM 538 C C . SER A 1 77 ? -1.594 -8.569 2.454 1.00 94.00 77 SER A C 1
ATOM 540 O O . SER A 1 77 ? -1.548 -9.150 3.536 1.00 94.00 77 SER A O 1
ATOM 542 N N . VAL A 1 78 ? -2.297 -7.443 2.302 1.00 94.00 78 VAL A N 1
ATOM 543 C CA . VAL A 1 78 ? -3.106 -6.859 3.387 1.00 94.00 78 VAL A CA 1
ATOM 544 C C . VAL A 1 78 ? -4.199 -7.830 3.836 1.00 94.00 78 VAL A C 1
ATOM 546 O O . VAL A 1 78 ? -4.362 -8.053 5.035 1.00 94.00 78 VAL A O 1
ATOM 549 N N . PHE A 1 79 ? -4.908 -8.473 2.904 1.00 95.06 79 PHE A N 1
ATOM 550 C CA . PHE A 1 79 ? -5.917 -9.477 3.258 1.00 95.06 79 PHE A CA 1
ATOM 551 C C . PHE A 1 79 ? -5.321 -10.727 3.909 1.00 95.06 79 PHE A C 1
ATOM 553 O O . PHE A 1 79 ? -5.972 -11.347 4.747 1.00 95.06 79 PHE A O 1
ATOM 560 N N . SER A 1 80 ? -4.069 -11.071 3.610 1.00 93.62 80 SER A N 1
ATOM 561 C CA . SER A 1 80 ? -3.391 -12.180 4.287 1.00 93.62 80 SER A CA 1
ATOM 562 C C . SER A 1 80 ? -3.163 -11.927 5.788 1.00 93.62 80 SER A C 1
ATOM 564 O O . SER A 1 80 ? -3.004 -12.879 6.548 1.00 93.62 80 SER A O 1
ATOM 566 N N . LEU A 1 81 ? -3.225 -10.665 6.242 1.00 92.56 81 LEU A N 1
ATOM 567 C CA . LEU A 1 81 ? -3.168 -10.289 7.662 1.00 92.56 81 LEU A CA 1
ATOM 568 C C . LEU A 1 81 ? -4.526 -10.397 8.375 1.00 92.56 81 LEU A C 1
ATOM 570 O O . LEU A 1 81 ? -4.589 -10.288 9.601 1.00 92.56 81 LEU A O 1
ATOM 574 N N . LEU A 1 82 ? -5.619 -10.631 7.645 1.00 94.44 82 LEU A N 1
ATOM 575 C CA . LEU A 1 82 ? -6.969 -10.700 8.208 1.00 94.44 82 LEU A CA 1
ATOM 576 C C . LEU A 1 82 ? -7.134 -11.789 9.288 1.00 94.44 82 LEU A C 1
ATOM 578 O O . LEU A 1 82 ? -7.742 -11.491 10.316 1.00 94.44 82 LEU A O 1
ATOM 582 N N . PRO A 1 83 ? -6.561 -13.006 9.152 1.00 95.69 83 PRO A N 1
ATOM 583 C CA . PRO A 1 83 ? -6.592 -14.007 10.220 1.00 95.69 83 PRO A CA 1
ATOM 584 C C . PRO A 1 83 ? -5.930 -13.521 11.515 1.00 95.69 83 PRO A C 1
ATOM 586 O O . PRO A 1 83 ? -6.431 -13.798 12.604 1.00 95.69 83 PRO A O 1
ATOM 589 N N . LEU A 1 84 ? -4.839 -12.752 11.416 1.00 95.56 84 LEU A N 1
ATOM 590 C CA . LEU A 1 84 ? -4.165 -12.172 12.579 1.00 95.56 84 LEU A CA 1
ATOM 591 C C . LEU A 1 84 ? -5.037 -11.100 13.245 1.00 95.56 84 LEU A C 1
ATOM 593 O O . LEU A 1 84 ? -5.185 -11.097 14.467 1.00 95.56 84 LEU A O 1
ATOM 597 N N . ALA A 1 85 ? -5.657 -10.227 12.447 1.00 94.69 85 ALA A N 1
ATOM 598 C CA . ALA A 1 85 ? -6.615 -9.247 12.950 1.00 94.69 85 ALA A CA 1
ATOM 599 C C . ALA A 1 85 ? -7.800 -9.935 13.652 1.00 94.69 85 ALA A C 1
ATOM 601 O O . ALA A 1 85 ? -8.200 -9.526 14.742 1.00 94.69 85 ALA A O 1
ATOM 602 N N . PHE A 1 86 ? -8.313 -11.026 13.077 1.00 96.38 86 PHE A N 1
ATOM 603 C CA . PHE A 1 86 ? -9.387 -11.816 13.670 1.00 96.38 86 PHE A CA 1
ATOM 604 C C . PHE A 1 86 ? -8.970 -12.462 14.996 1.00 96.38 86 PHE A C 1
ATOM 606 O O . PHE A 1 86 ? -9.723 -12.403 15.969 1.00 96.38 86 PHE A O 1
ATOM 613 N N . ALA A 1 87 ? -7.760 -13.022 15.073 1.00 97.44 87 ALA A N 1
ATOM 614 C CA . ALA A 1 87 ? -7.216 -13.571 16.313 1.00 97.44 87 ALA A CA 1
ATOM 615 C C . ALA A 1 87 ? -7.107 -12.496 17.407 1.00 97.44 87 ALA A C 1
ATOM 617 O O . ALA A 1 87 ? -7.519 -12.729 18.544 1.00 97.44 87 ALA A O 1
ATOM 618 N N . PHE A 1 88 ? -6.628 -11.298 17.057 1.00 97.62 88 PHE A N 1
ATOM 619 C CA . PHE A 1 88 ? -6.543 -10.169 17.983 1.00 97.62 88 PHE A CA 1
ATOM 620 C C . PHE A 1 88 ? -7.923 -9.741 18.503 1.00 97.62 88 PHE A C 1
ATOM 622 O O . PHE A 1 88 ? -8.121 -9.626 19.713 1.00 97.62 88 PHE A O 1
ATOM 629 N N . VAL A 1 89 ? -8.901 -9.556 17.611 1.00 97.12 89 VAL A N 1
ATOM 630 C CA . VAL A 1 89 ? -10.277 -9.198 17.998 1.00 97.12 89 VAL A CA 1
ATOM 631 C C . VAL A 1 89 ? -10.895 -10.284 18.878 1.00 97.12 89 VAL A C 1
ATOM 633 O O . VAL A 1 89 ? -11.461 -9.978 19.926 1.00 97.12 89 VAL A O 1
ATOM 636 N N . THR A 1 90 ? -10.728 -11.554 18.506 1.00 97.25 90 THR A N 1
ATOM 637 C CA . THR A 1 90 ? -11.237 -12.701 19.271 1.00 97.25 90 THR A CA 1
ATOM 638 C C . THR A 1 90 ? -10.635 -12.746 20.672 1.00 97.25 90 THR A C 1
ATOM 640 O O . THR A 1 90 ? -11.365 -12.915 21.646 1.00 97.25 90 THR A O 1
ATOM 643 N N . TYR A 1 91 ? -9.323 -12.528 20.803 1.00 97.56 91 TYR A N 1
ATOM 644 C CA . TYR A 1 91 ? -8.654 -12.446 22.100 1.00 97.56 91 TYR A CA 1
ATOM 645 C C . TYR A 1 91 ? -9.242 -11.333 22.977 1.00 97.56 91 TYR A C 1
ATOM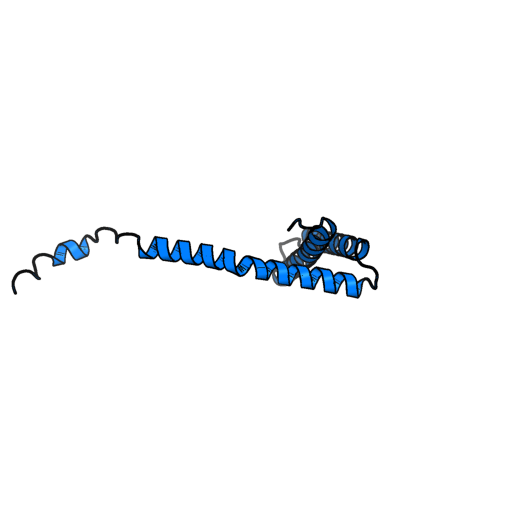 647 O O . TYR A 1 91 ? -9.539 -11.557 24.151 1.00 97.56 91 TYR A O 1
ATOM 655 N N . GLN A 1 92 ? -9.467 -10.145 22.411 1.00 97.38 92 GLN A N 1
ATOM 656 C CA . GLN A 1 92 ? -10.036 -9.016 23.146 1.00 97.38 92 GLN A CA 1
ATOM 657 C C . GLN A 1 92 ? -11.477 -9.296 23.594 1.00 97.38 92 GLN A C 1
ATOM 659 O O . GLN A 1 92 ? -11.824 -9.018 24.743 1.00 97.38 92 GLN A O 1
ATOM 664 N N . LEU A 1 93 ? -12.295 -9.905 22.731 1.00 96.88 93 LEU A N 1
ATOM 665 C CA . LEU A 1 93 ? -13.654 -10.324 23.075 1.00 96.88 93 LEU A CA 1
ATOM 666 C C . LEU A 1 93 ? -13.660 -11.395 24.169 1.00 96.88 93 LEU A C 1
ATOM 668 O O . LEU A 1 93 ? -14.420 -11.276 25.130 1.00 96.88 93 LEU A O 1
ATOM 672 N N . ALA A 1 94 ? -12.788 -12.401 24.079 1.00 96.00 94 ALA A N 1
ATOM 673 C CA . ALA A 1 94 ? -12.649 -13.436 25.100 1.00 96.00 94 ALA A CA 1
ATOM 674 C C . ALA A 1 94 ? -12.213 -12.839 26.446 1.00 96.00 94 ALA A C 1
ATOM 676 O O . ALA A 1 94 ? -12.805 -13.137 27.482 1.00 96.00 94 ALA A O 1
ATOM 677 N N . ARG A 1 95 ? -11.232 -11.928 26.432 1.00 95.38 95 ARG A N 1
ATOM 678 C CA . ARG A 1 95 ? -10.762 -11.213 27.624 1.00 95.38 95 ARG A CA 1
ATOM 679 C C . ARG A 1 95 ? -11.882 -10.422 28.296 1.00 95.38 95 ARG A C 1
ATOM 681 O O . ARG A 1 95 ? -11.970 -10.433 29.520 1.00 95.38 95 ARG A O 1
ATOM 688 N N . ILE A 1 96 ? -12.715 -9.729 27.520 1.00 93.75 96 ILE A N 1
ATOM 689 C CA . ILE A 1 96 ? -13.861 -8.974 28.046 1.00 93.75 96 ILE A CA 1
ATOM 690 C C . ILE A 1 96 ? -14.935 -9.929 28.580 1.00 93.75 96 ILE A C 1
ATOM 692 O O . ILE A 1 96 ? -15.449 -9.701 29.669 1.00 93.75 96 ILE A O 1
ATOM 696 N N . SER A 1 97 ? -15.223 -11.016 27.862 1.00 92.38 97 SER A N 1
ATOM 697 C CA . SER A 1 97 ? -16.262 -11.991 28.229 1.00 92.38 97 SER A CA 1
ATOM 698 C C . SER A 1 97 ? -15.933 -12.764 29.509 1.00 92.38 97 SER A C 1
ATOM 700 O O . SER A 1 97 ? -16.823 -13.071 30.294 1.00 92.38 97 SER A O 1
ATOM 702 N N . LEU A 1 98 ? -14.652 -13.064 29.741 1.00 92.44 98 LEU A N 1
ATOM 703 C CA . LEU A 1 98 ? -14.178 -13.772 30.935 1.00 92.44 98 LEU A CA 1
ATOM 704 C C . LEU A 1 98 ? -13.855 -12.832 32.105 1.00 92.44 98 LEU A C 1
ATOM 706 O O . LEU A 1 98 ? -13.551 -13.294 33.209 1.00 92.44 98 LEU A O 1
ATOM 710 N N . ARG A 1 99 ? -13.895 -11.511 31.895 1.00 86.94 99 ARG A N 1
ATOM 711 C CA . ARG A 1 99 ? -13.674 -10.544 32.969 1.00 86.94 99 ARG A CA 1
ATOM 712 C C . ARG A 1 99 ? -14.838 -10.647 33.951 1.00 86.94 99 ARG A C 1
ATOM 714 O O . ARG A 1 99 ? -15.977 -10.362 33.591 1.00 86.94 99 ARG A O 1
ATOM 721 N N . LYS A 1 100 ? -14.549 -11.025 35.202 1.00 79.00 100 LYS A N 1
ATOM 722 C CA . LYS A 1 100 ? -15.555 -11.011 36.274 1.00 79.00 100 LYS A CA 1
ATOM 723 C C . LYS A 1 100 ? -16.214 -9.634 36.329 1.00 79.00 100 LYS A C 1
ATOM 725 O O . LYS A 1 100 ? -15.518 -8.613 36.287 1.00 79.00 100 LYS A O 1
ATOM 730 N N . ARG A 1 101 ? -17.546 -9.623 36.417 1.00 69.88 101 ARG A N 1
ATOM 731 C CA . ARG A 1 101 ? -18.306 -8.396 36.649 1.00 69.88 101 ARG A CA 1
ATOM 732 C C . ARG A 1 101 ? -17.752 -7.747 37.928 1.00 69.88 101 ARG A C 1
ATOM 734 O O . ARG A 1 101 ? -17.584 -8.467 38.913 1.00 69.88 101 ARG A O 1
ATOM 741 N N . PRO A 1 102 ? -17.420 -6.445 37.918 1.00 73.38 102 PRO A N 1
ATOM 742 C CA . PRO A 1 102 ? -17.148 -5.723 39.155 1.00 73.38 102 PRO A CA 1
ATOM 743 C C . PRO A 1 102 ? -18.304 -5.956 40.126 1.00 73.38 102 PRO A C 1
ATOM 745 O O . PRO A 1 102 ? -19.449 -6.041 39.672 1.00 73.38 102 PRO A O 1
ATOM 748 N N . GLU A 1 103 ? -18.019 -6.089 41.422 1.00 72.44 103 GLU A N 1
ATOM 749 C CA . GLU A 1 103 ? -19.096 -6.182 42.407 1.00 72.44 103 GLU A CA 1
ATOM 750 C C . GLU A 1 103 ? -20.002 -4.966 42.243 1.00 72.44 103 GLU A C 1
ATOM 752 O O . GLU A 1 103 ? -19.542 -3.824 42.279 1.00 72.44 103 GLU A O 1
ATOM 757 N N . ASP A 1 104 ? -21.269 -5.232 41.939 1.00 75.62 104 ASP A N 1
ATOM 758 C CA . ASP A 1 104 ? -22.250 -4.193 41.699 1.00 75.62 104 ASP A CA 1
ATOM 759 C C . ASP A 1 104 ? -22.928 -3.888 43.040 1.00 75.62 104 ASP A C 1
ATOM 761 O O . ASP A 1 104 ? -23.710 -4.719 43.524 1.00 75.62 104 ASP A O 1
ATOM 765 N N . PRO A 1 105 ? -22.631 -2.734 43.669 1.00 74.94 105 PRO A N 1
ATOM 766 C CA . PRO A 1 105 ? -23.182 -2.393 44.974 1.00 74.94 105 PRO A CA 1
ATOM 767 C C . PRO A 1 105 ? -24.715 -2.305 44.959 1.00 74.94 105 PRO A C 1
ATOM 769 O O . PRO A 1 105 ? -25.331 -2.460 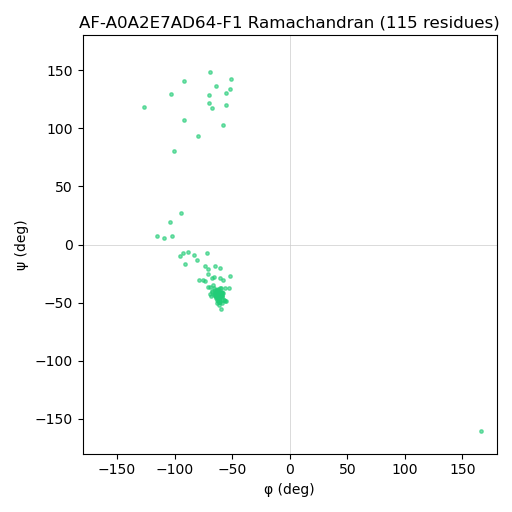46.009 1.00 74.94 105 PRO A O 1
ATOM 772 N N . LEU A 1 106 ? -25.351 -2.123 43.793 1.00 75.56 106 LEU A N 1
ATOM 773 C CA . LEU A 1 106 ? -26.810 -2.133 43.672 1.00 75.56 106 LEU A CA 1
ATOM 774 C C . LEU A 1 106 ? -27.395 -3.553 43.664 1.00 75.56 106 LEU A C 1
ATOM 776 O O . LEU A 1 106 ? -28.493 -3.752 44.174 1.00 75.56 106 LEU A O 1
ATOM 780 N N . LEU A 1 107 ? -26.671 -4.556 43.153 1.00 69.81 107 LEU A N 1
ATOM 781 C CA . LEU A 1 107 ? -27.090 -5.961 43.273 1.00 69.81 107 LEU A CA 1
ATOM 782 C C . LEU A 1 107 ? -26.912 -6.506 44.686 1.00 69.81 107 LEU A C 1
ATOM 784 O O . LEU A 1 107 ? -27.708 -7.339 45.113 1.00 69.81 107 LEU A O 1
ATOM 788 N N . ALA A 1 108 ? -25.913 -6.023 45.424 1.00 72.62 108 ALA A N 1
ATOM 789 C CA . ALA A 1 108 ? -25.729 -6.386 46.827 1.00 72.62 108 ALA A CA 1
ATOM 790 C C . ALA A 1 108 ? -26.941 -5.989 47.696 1.00 72.62 108 ALA A C 1
ATOM 792 O O . ALA A 1 108 ? -27.254 -6.676 48.665 1.00 72.62 108 ALA A O 1
ATOM 793 N N . LEU A 1 109 ? -27.670 -4.933 47.312 1.00 73.31 109 LEU A N 1
ATOM 794 C CA . LEU A 1 109 ? -28.899 -4.495 47.985 1.00 73.31 109 LEU A CA 1
ATOM 795 C C . LEU A 1 109 ? -30.112 -5.407 47.716 1.00 73.31 109 LEU A C 1
ATOM 797 O O . LEU A 1 109 ? -31.075 -5.356 48.474 1.00 73.31 109 LEU A O 1
ATOM 801 N N . LEU A 1 110 ? -30.079 -6.242 46.669 1.00 74.25 110 LEU A N 1
ATOM 802 C CA . LEU A 1 110 ? -31.174 -7.157 46.303 1.00 74.25 110 LEU A CA 1
ATOM 803 C C . LEU A 1 110 ? -31.052 -8.545 46.961 1.00 74.25 110 LEU A C 1
ATOM 805 O O . LEU A 1 110 ? -32.030 -9.287 47.009 1.00 74.25 110 LEU A O 1
ATOM 809 N N . GLY A 1 111 ? -29.870 -8.895 47.482 1.00 65.12 111 GLY A N 1
ATOM 810 C CA . GLY A 1 111 ? -29.562 -10.202 48.080 1.00 65.12 111 GLY A CA 1
ATOM 811 C C . GLY A 1 111 ? -30.440 -10.658 49.261 1.00 65.12 111 GLY A C 1
ATOM 812 O O . GLY A 1 111 ? -30.653 -11.862 49.369 1.00 65.12 111 GLY A O 1
ATOM 813 N N . PRO A 1 112 ? -30.994 -9.772 50.118 1.00 61.09 112 PRO A N 1
ATOM 814 C CA . PRO A 1 112 ? -31.872 -10.202 51.212 1.00 61.09 112 PRO A CA 1
ATOM 815 C C . PRO A 1 112 ? -33.324 -10.496 50.798 1.00 61.09 112 PRO A C 1
ATOM 817 O O . PRO A 1 112 ? -34.066 -11.048 51.598 1.00 61.09 112 PRO A O 1
ATOM 820 N N . LEU A 1 113 ? -33.763 -10.105 49.593 1.00 58.16 113 LEU A N 1
ATOM 821 C CA . LEU A 1 113 ? -35.173 -10.219 49.176 1.00 58.16 113 LEU A CA 1
ATOM 822 C C . LEU A 1 113 ? -35.499 -11.520 48.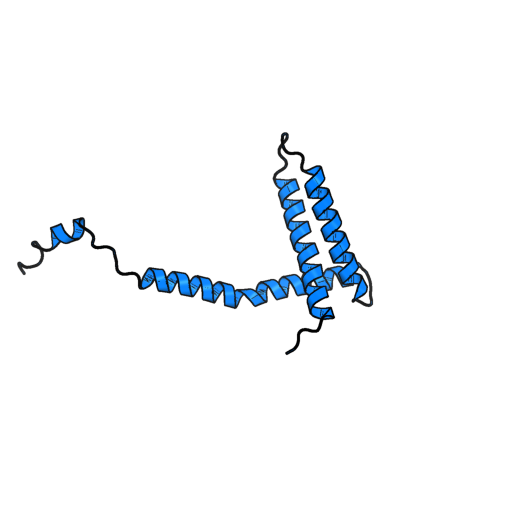426 1.00 58.16 113 LEU A C 1
ATOM 824 O O . LEU A 1 113 ? -36.663 -11.774 48.139 1.00 58.16 113 LEU A O 1
ATOM 828 N N . ALA A 1 114 ? -34.489 -12.326 48.088 1.00 54.84 114 ALA A N 1
ATOM 829 C CA . ALA A 1 114 ? -34.648 -13.550 47.298 1.00 54.84 114 ALA A CA 1
ATOM 830 C C . ALA A 1 114 ? -34.440 -14.845 48.108 1.00 54.84 114 ALA A C 1
ATOM 832 O O . ALA A 1 114 ? -34.408 -15.919 47.518 1.00 54.84 114 ALA A O 1
ATOM 833 N N . SER A 1 115 ? -34.258 -14.757 49.431 1.00 53.75 115 SER A N 1
ATOM 834 C CA . SER A 1 115 ? -34.027 -15.916 50.312 1.00 53.75 115 SER A CA 1
ATOM 835 C C . SER A 1 115 ? -35.250 -16.357 51.125 1.00 53.75 115 SER A C 1
ATOM 837 O O . SER A 1 115 ? -35.096 -17.219 51.985 1.00 53.75 115 SER A O 1
ATOM 839 N N . ASP A 1 116 ? -36.428 -15.781 50.868 1.00 51.50 116 ASP A N 1
ATOM 840 C CA . ASP A 1 116 ? -37.684 -16.104 51.570 1.00 51.50 116 ASP A CA 1
ATOM 841 C C . ASP A 1 116 ? -38.654 -16.978 50.737 1.00 51.50 116 ASP A C 1
ATOM 843 O O . ASP A 1 116 ? -39.837 -17.061 51.067 1.00 51.50 116 ASP A O 1
ATOM 847 N N . GLU A 1 117 ? -38.171 -17.675 49.698 1.00 47.38 117 GLU A N 1
ATOM 848 C CA . GLU A 1 117 ? -38.903 -18.787 49.050 1.00 47.38 117 GLU A CA 1
ATOM 849 C C . GLU A 1 117 ? -38.165 -20.126 49.177 1.00 47.38 117 GLU A C 1
ATOM 851 O O . GLU A 1 117 ? -36.955 -20.182 48.850 1.00 47.38 117 GLU A O 1
#

Foldseek 3Di:
DDDDPLLVLLLVLLVLLVVLVVVLVVCVVPDDPPDDCPVVNVVSVVSNVVSLVSLVVSDDDDSVVSNVSSNVSNVVVVVVCVVVVVVVVVVVVVVVVPPPDDPDVVVVVCVVVPPPD